Protein AF-A0A967YWY3-F1 (afdb_monomer_lite)

Secondary structure (DSSP, 8-state):
----TTTSEEEEEEE--SS-GGGTHHHHHHHHHHHHHHHHHHH---EEEETTTEEEETTEEEEEEEEEEEEETTEEEEEEEEEEE-SS--GGGS-SS-SS-B--HHHHHSSPPPTTT-

Sequence (118 aa):
WESPGDANLYASVLLRPAILPFDAPKLTFLSAVAVSRTIEKCTQTSAQVKWPNDVLVNGKKVAGLLNEMSSETEQVHYVVLGIGVNLNMREDQFPQELRYPATSLFLETGRPVSRLEF

Structure (mmCIF, N/CA/C/O backbone):
data_AF-A0A967YWY3-F1
#
_entry.id   AF-A0A967YWY3-F1
#
loop_
_atom_site.group_PDB
_atom_site.id
_atom_site.type_symbol
_atom_site.label_atom_id
_atom_site.label_alt_id
_atom_site.label_comp_id
_atom_site.label_asym_id
_atom_site.label_entity_id
_atom_site.label_seq_id
_atom_site.pdbx_PDB_ins_code
_atom_site.Cartn_x
_atom_site.Cartn_y
_atom_site.Cartn_z
_atom_site.occupancy
_atom_site.B_iso_or_equiv
_atom_site.auth_seq_id
_atom_site.auth_comp_id
_atom_site.auth_asym_id
_atom_site.auth_atom_id
_atom_site.pdbx_PDB_model_num
ATOM 1 N N . TRP A 1 1 ? 5.760 -9.813 7.027 1.00 78.88 1 TRP A N 1
ATOM 2 C CA . TRP A 1 1 ? 4.393 -9.357 6.722 1.00 78.88 1 TRP A CA 1
ATOM 3 C C . TRP A 1 1 ? 3.493 -10.532 7.029 1.00 78.88 1 TRP A C 1
ATOM 5 O O . TRP A 1 1 ? 3.697 -11.577 6.424 1.00 78.88 1 TRP A O 1
ATOM 15 N N . GLU A 1 2 ? 2.598 -10.405 8.006 1.00 84.88 2 GLU A N 1
ATOM 16 C CA . GLU A 1 2 ? 1.701 -11.503 8.386 1.00 84.88 2 GLU A CA 1
ATOM 17 C C . GLU A 1 2 ? 0.503 -11.578 7.444 1.00 84.88 2 GLU A C 1
ATOM 19 O O . GLU A 1 2 ? -0.073 -10.548 7.081 1.00 84.88 2 GLU A O 1
ATOM 24 N N . SER A 1 3 ? 0.153 -12.801 7.033 1.00 88.50 3 SER A N 1
ATOM 25 C CA . SER A 1 3 ? -0.870 -13.039 6.007 1.00 88.50 3 SER A CA 1
ATOM 26 C C . SER A 1 3 ? -1.990 -13.990 6.429 1.00 88.50 3 SER A C 1
ATOM 28 O O . SER A 1 3 ? -2.130 -15.055 5.825 1.00 88.50 3 SER A O 1
ATOM 30 N N . PRO A 1 4 ? -2.788 -13.655 7.463 1.00 89.19 4 PRO A N 1
ATOM 31 C CA . PRO A 1 4 ? -3.912 -14.494 7.862 1.00 89.19 4 PRO A CA 1
ATOM 32 C C . PRO A 1 4 ? -4.941 -14.632 6.733 1.00 89.19 4 PRO A C 1
ATOM 34 O O . PRO A 1 4 ? -5.247 -13.673 6.016 1.00 89.19 4 PRO A O 1
ATOM 37 N N . GLY A 1 5 ? -5.504 -15.836 6.610 1.00 87.88 5 GLY A N 1
ATOM 38 C CA . GLY A 1 5 ? -6.596 -16.115 5.682 1.00 87.88 5 GLY A CA 1
ATOM 39 C C . GLY A 1 5 ? -7.811 -15.225 5.952 1.00 87.88 5 GLY A C 1
ATOM 40 O O . GLY A 1 5 ? -8.114 -14.900 7.098 1.00 87.88 5 GLY A O 1
ATOM 41 N N . ASP A 1 6 ? -8.484 -14.812 4.878 1.00 86.38 6 ASP A N 1
ATOM 42 C CA . ASP A 1 6 ? -9.761 -14.080 4.878 1.00 86.38 6 ASP A CA 1
ATOM 43 C C . ASP A 1 6 ? -9.831 -12.718 5.584 1.00 86.38 6 ASP A C 1
ATOM 45 O O . ASP A 1 6 ? -10.883 -12.081 5.576 1.00 86.38 6 ASP A O 1
ATOM 49 N N . ALA A 1 7 ? -8.721 -12.206 6.114 1.00 92.19 7 ALA A N 1
ATOM 50 C CA . ALA A 1 7 ? -8.720 -10.931 6.824 1.00 92.19 7 ALA A CA 1
ATOM 51 C C . ALA A 1 7 ? -8.435 -9.727 5.916 1.00 92.19 7 ALA A C 1
ATOM 53 O O . ALA A 1 7 ? -9.022 -8.664 6.086 1.00 92.19 7 ALA A O 1
ATOM 54 N N . ASN A 1 8 ? -7.521 -9.866 4.962 1.00 96.19 8 ASN A N 1
ATOM 55 C CA . ASN A 1 8 ? -6.800 -8.734 4.379 1.00 96.19 8 ASN A CA 1
ATOM 56 C C . ASN A 1 8 ? -6.810 -8.772 2.845 1.00 96.19 8 ASN A C 1
ATOM 58 O O . ASN A 1 8 ? -7.232 -9.762 2.241 1.00 96.19 8 ASN A O 1
ATOM 62 N N . LEU A 1 9 ? -6.350 -7.687 2.217 1.00 96.25 9 LEU A N 1
ATOM 63 C CA . LEU A 1 9 ? -6.087 -7.648 0.780 1.00 96.25 9 LEU A CA 1
ATOM 64 C C . LEU A 1 9 ? -4.599 -7.874 0.527 1.00 96.25 9 LEU A C 1
ATOM 66 O O . LEU A 1 9 ? -3.758 -7.109 1.003 1.00 96.25 9 LEU A O 1
ATOM 70 N N . TYR A 1 10 ? -4.309 -8.886 -0.283 1.00 95.50 10 TYR A N 1
ATOM 71 C CA . TYR A 1 10 ? -2.986 -9.156 -0.826 1.00 95.50 10 TYR A CA 1
ATOM 72 C C . TYR A 1 10 ? -3.114 -9.224 -2.338 1.00 95.50 10 TYR A C 1
ATOM 74 O O . TYR A 1 10 ? -3.772 -10.117 -2.869 1.00 95.50 10 TYR A O 1
ATOM 82 N N . ALA A 1 11 ? -2.523 -8.256 -3.022 1.00 94.94 11 ALA A N 1
ATOM 83 C CA . ALA A 1 11 ? -2.590 -8.161 -4.467 1.00 94.94 11 ALA A CA 1
ATOM 84 C C . ALA A 1 11 ? -1.208 -7.870 -5.040 1.00 94.94 11 ALA A C 1
ATOM 86 O O . ALA A 1 11 ? -0.418 -7.131 -4.456 1.00 94.94 11 ALA A O 1
ATOM 87 N N . SER A 1 12 ? -0.943 -8.422 -6.217 1.00 96.75 12 SER A N 1
ATOM 88 C CA . SER A 1 12 ? 0.209 -8.057 -7.029 1.00 96.75 12 SER A CA 1
ATOM 89 C C . SER A 1 12 ? -0.288 -7.585 -8.385 1.00 96.75 12 SER A C 1
ATOM 91 O O . SER A 1 12 ? -1.077 -8.274 -9.030 1.00 96.75 12 SER A O 1
ATOM 93 N N . VAL A 1 13 ? 0.168 -6.414 -8.820 1.00 96.81 13 VAL A N 1
ATOM 94 C CA . VAL A 1 13 ? -0.186 -5.847 -10.125 1.00 96.81 13 VAL A CA 1
ATOM 95 C C . VAL A 1 13 ? 1.045 -5.868 -11.019 1.00 96.81 13 VAL A C 1
ATOM 97 O O . VAL A 1 13 ? 2.051 -5.230 -10.712 1.00 96.81 13 VAL A O 1
ATOM 100 N N . LEU A 1 14 ? 0.958 -6.604 -12.128 1.00 97.62 14 LEU A N 1
ATOM 101 C CA . LEU A 1 14 ? 1.989 -6.624 -13.161 1.00 97.62 14 LEU A CA 1
ATOM 102 C C . LEU A 1 14 ? 1.779 -5.452 -14.122 1.00 97.62 14 LEU A C 1
ATOM 104 O O . LEU A 1 14 ? 0.749 -5.355 -14.787 1.00 97.62 14 LEU A O 1
ATOM 108 N N . LEU A 1 15 ? 2.786 -4.594 -14.232 1.00 96.56 15 LEU A N 1
ATOM 109 C CA . LEU A 1 15 ? 2.820 -3.458 -15.141 1.00 96.56 15 LEU A CA 1
ATOM 110 C C . LEU A 1 15 ? 3.952 -3.625 -16.156 1.00 96.56 15 LEU A C 1
ATOM 112 O O . LEU A 1 15 ? 5.006 -4.179 -15.848 1.00 96.56 15 LEU A O 1
ATOM 116 N N . ARG A 1 16 ? 3.754 -3.089 -17.363 1.00 96.62 16 ARG A N 1
ATOM 117 C CA . ARG A 1 16 ? 4.782 -2.990 -18.416 1.00 96.62 16 ARG A CA 1
ATOM 118 C C . ARG A 1 16 ? 4.920 -1.538 -18.886 1.00 96.62 16 ARG A C 1
ATOM 120 O O . ARG A 1 16 ? 4.491 -1.210 -19.991 1.00 96.62 16 ARG A O 1
ATOM 127 N N . PRO A 1 17 ? 5.399 -0.636 -18.015 1.00 95.00 17 PRO A N 1
ATOM 128 C CA . PRO A 1 17 ? 5.444 0.785 -18.324 1.00 95.00 17 PRO A CA 1
ATOM 129 C C . PRO A 1 17 ? 6.561 1.098 -19.327 1.00 95.00 17 PRO A C 1
ATOM 131 O O . PRO A 1 17 ? 7.668 0.579 -19.216 1.00 95.00 17 PRO A O 1
ATOM 134 N N . ALA A 1 18 ? 6.294 2.006 -20.265 1.00 94.50 18 ALA A N 1
ATOM 135 C CA . ALA A 1 18 ? 7.303 2.560 -21.167 1.00 94.50 18 ALA A CA 1
ATOM 136 C C . ALA A 1 18 ? 8.065 3.713 -20.482 1.00 94.50 18 ALA A C 1
ATOM 138 O O . ALA A 1 18 ? 7.921 4.874 -20.855 1.00 94.50 18 ALA A O 1
ATOM 139 N N . ILE A 1 19 ? 8.814 3.389 -19.425 1.00 94.94 19 ILE A N 1
ATOM 140 C CA . ILE A 1 19 ? 9.633 4.330 -18.643 1.00 94.94 19 ILE A CA 1
ATOM 141 C C . ILE A 1 19 ? 11.065 3.809 -18.510 1.00 94.94 19 ILE A C 1
ATOM 143 O O . ILE A 1 19 ? 11.313 2.614 -18.679 1.00 94.94 19 ILE A O 1
ATOM 147 N N . LEU A 1 20 ? 11.997 4.696 -18.162 1.00 96.00 20 LEU A N 1
ATOM 148 C CA . LEU A 1 20 ? 13.367 4.302 -17.842 1.00 96.00 20 LEU A CA 1
ATOM 149 C C . LEU A 1 20 ? 13.433 3.629 -16.457 1.00 96.00 20 LEU A C 1
ATOM 151 O O . LEU A 1 20 ? 12.648 3.981 -15.571 1.00 96.00 20 LEU A O 1
ATOM 155 N N . PRO A 1 21 ? 14.398 2.723 -16.209 1.00 94.75 21 PRO A N 1
ATOM 156 C CA . PRO A 1 21 ? 14.546 2.063 -14.907 1.00 94.75 21 PRO A CA 1
ATOM 157 C C . PRO A 1 21 ? 14.680 3.037 -13.729 1.00 94.75 21 PRO A C 1
ATOM 159 O O . PRO A 1 21 ? 14.129 2.797 -12.657 1.00 94.75 21 PRO A O 1
ATOM 162 N N . PHE A 1 22 ? 15.346 4.178 -13.935 1.00 94.69 22 PHE A N 1
ATOM 163 C CA . PHE A 1 22 ? 15.491 5.223 -12.914 1.00 94.69 22 PHE A CA 1
ATOM 164 C C . PHE A 1 22 ? 14.152 5.867 -12.505 1.00 94.69 22 PHE A C 1
ATOM 166 O O . PHE A 1 22 ? 14.024 6.387 -11.397 1.00 94.69 22 PHE A O 1
ATOM 173 N N . ASP A 1 23 ? 13.130 5.802 -13.361 1.00 95.06 23 ASP A N 1
ATOM 174 C CA . ASP A 1 23 ? 11.791 6.312 -13.066 1.00 95.06 23 ASP A CA 1
ATOM 175 C C . ASP A 1 23 ? 10.905 5.292 -12.343 1.00 95.06 23 ASP A C 1
ATOM 177 O O . ASP A 1 23 ? 9.913 5.683 -11.726 1.00 95.06 23 ASP A O 1
ATOM 181 N N . ALA A 1 24 ? 11.244 4.000 -12.367 1.00 94.06 24 ALA A N 1
ATOM 182 C CA . ALA A 1 24 ? 10.430 2.947 -11.764 1.00 94.06 24 ALA A CA 1
ATOM 183 C C . ALA A 1 24 ? 10.131 3.144 -10.264 1.00 94.06 24 ALA A C 1
ATOM 185 O O . ALA A 1 24 ? 8.997 2.863 -9.862 1.00 94.06 24 ALA A O 1
ATOM 186 N N . PRO A 1 25 ? 11.037 3.697 -9.425 1.00 92.75 25 PRO A N 1
ATOM 187 C CA . PRO A 1 25 ? 10.717 4.022 -8.035 1.00 92.75 25 PRO A CA 1
ATOM 188 C C . PRO A 1 25 ? 9.520 4.970 -7.872 1.00 92.75 25 PRO A C 1
ATOM 190 O O . PRO A 1 25 ? 8.828 4.884 -6.859 1.00 92.75 25 PRO A O 1
ATOM 193 N N . LYS A 1 26 ? 9.208 5.823 -8.867 1.00 95.12 26 LYS A N 1
ATOM 194 C CA . LYS A 1 26 ? 8.021 6.705 -8.856 1.00 95.12 26 LYS A CA 1
ATOM 195 C C . LYS A 1 26 ? 6.720 5.913 -8.699 1.00 95.12 26 LYS A C 1
ATOM 197 O O . LYS A 1 26 ? 5.780 6.407 -8.078 1.00 95.12 26 LYS A O 1
ATOM 202 N N . LEU A 1 27 ? 6.675 4.676 -9.200 1.00 95.69 27 LEU A N 1
ATOM 203 C CA . LEU A 1 27 ? 5.513 3.796 -9.070 1.00 95.69 27 LEU A CA 1
ATOM 204 C C . LEU A 1 27 ? 5.240 3.409 -7.613 1.00 95.69 27 LEU A C 1
ATOM 206 O O . LEU A 1 27 ? 4.076 3.313 -7.234 1.00 95.69 27 LEU A O 1
ATOM 210 N N . THR A 1 28 ? 6.274 3.286 -6.772 1.00 94.50 28 THR A N 1
ATOM 211 C CA . THR A 1 28 ? 6.099 3.065 -5.328 1.00 94.50 28 THR A CA 1
ATOM 212 C C . THR A 1 28 ? 5.346 4.238 -4.703 1.00 94.50 28 THR A C 1
ATOM 214 O O . THR A 1 28 ? 4.334 4.035 -4.034 1.00 94.50 28 THR A O 1
ATOM 217 N N . PHE A 1 29 ? 5.765 5.474 -5.000 1.00 95.94 29 PHE A N 1
ATOM 218 C CA . PHE A 1 29 ? 5.107 6.673 -4.477 1.00 95.94 29 PHE A CA 1
ATOM 219 C C . PHE A 1 29 ? 3.655 6.783 -4.960 1.00 95.94 29 PHE A C 1
ATOM 221 O O . PHE A 1 29 ? 2.751 7.034 -4.163 1.00 95.94 29 PHE A O 1
ATOM 228 N N . LEU A 1 30 ? 3.422 6.545 -6.256 1.00 95.94 30 LEU A N 1
ATOM 229 C CA . LEU A 1 30 ? 2.081 6.547 -6.843 1.00 95.94 30 LEU A CA 1
ATOM 230 C C . LEU A 1 30 ? 1.179 5.498 -6.194 1.00 95.94 30 LEU A C 1
ATOM 232 O O . LEU A 1 30 ? 0.040 5.803 -5.848 1.00 95.94 30 LEU A O 1
ATOM 236 N N . SER A 1 31 ? 1.696 4.288 -5.987 1.00 96.38 31 SER A N 1
ATOM 237 C CA . SER A 1 31 ? 0.943 3.210 -5.354 1.00 96.38 31 SER A CA 1
ATOM 238 C C . SER A 1 31 ? 0.574 3.549 -3.905 1.00 96.38 31 SER A C 1
ATOM 240 O O . SER A 1 31 ? -0.569 3.332 -3.507 1.00 96.38 31 SER A O 1
ATOM 242 N N . ALA A 1 32 ? 1.476 4.177 -3.138 1.00 97.31 32 ALA A N 1
ATOM 243 C CA . ALA A 1 32 ? 1.203 4.548 -1.749 1.00 97.31 32 ALA A CA 1
ATOM 244 C C . ALA A 1 32 ? 0.108 5.622 -1.658 1.00 97.31 32 ALA A C 1
ATOM 246 O O . ALA A 1 32 ? -0.810 5.514 -0.843 1.00 97.31 32 ALA A O 1
ATOM 247 N N . VAL A 1 33 ? 0.147 6.617 -2.552 1.00 97.75 33 VAL A N 1
ATOM 248 C CA . VAL A 1 33 ? -0.912 7.633 -2.672 1.00 97.75 33 VAL A CA 1
ATOM 249 C C . VAL A 1 33 ? -2.237 7.007 -3.110 1.00 97.75 33 VAL A C 1
ATOM 251 O O . VAL A 1 33 ? -3.281 7.364 -2.565 1.00 97.75 33 VAL A O 1
ATOM 254 N N . ALA A 1 34 ? -2.214 6.077 -4.069 1.00 97.44 34 ALA A N 1
ATOM 255 C CA . ALA A 1 34 ? -3.415 5.390 -4.535 1.00 97.44 34 ALA A CA 1
ATOM 256 C C . ALA A 1 34 ? -4.090 4.612 -3.397 1.00 97.44 34 ALA A C 1
ATOM 258 O O . ALA A 1 34 ? -5.275 4.816 -3.152 1.00 97.44 34 ALA A O 1
ATOM 259 N N . VAL A 1 35 ? -3.330 3.812 -2.641 1.00 98.06 35 VAL A N 1
ATOM 260 C CA . VAL A 1 35 ? -3.853 3.061 -1.487 1.00 98.06 35 VAL A CA 1
ATOM 261 C C . VAL A 1 35 ? -4.381 3.996 -0.399 1.00 98.06 35 VAL A C 1
ATOM 263 O O . VAL A 1 35 ? -5.468 3.760 0.120 1.00 98.06 35 VAL A O 1
ATOM 266 N N . SER A 1 36 ? -3.667 5.084 -0.085 1.00 98.38 36 SER A N 1
ATOM 267 C CA . SER A 1 36 ? -4.131 6.087 0.886 1.00 98.38 36 SER A CA 1
ATOM 268 C C . SER A 1 36 ? -5.491 6.672 0.494 1.00 98.38 36 SER A C 1
ATOM 270 O O . SER A 1 36 ? -6.401 6.726 1.317 1.00 98.38 36 SER A O 1
ATOM 272 N N . ARG A 1 37 ? -5.664 7.043 -0.782 1.00 98.31 37 ARG A N 1
ATOM 273 C CA . ARG A 1 37 ? -6.937 7.566 -1.303 1.00 98.31 37 ARG A CA 1
ATOM 274 C C . ARG A 1 37 ? -8.045 6.516 -1.308 1.00 98.31 37 ARG A C 1
ATOM 276 O O . ARG A 1 37 ? -9.190 6.856 -1.023 1.00 98.31 37 ARG A O 1
ATOM 283 N N . THR A 1 38 ? -7.729 5.261 -1.632 1.00 97.94 38 THR A N 1
ATOM 284 C CA . THR A 1 38 ? -8.702 4.159 -1.571 1.00 97.94 38 THR A CA 1
ATOM 285 C C . THR A 1 38 ? -9.194 3.950 -0.144 1.00 97.94 38 THR A C 1
ATOM 287 O O . THR A 1 38 ? -10.400 3.871 0.067 1.00 97.94 38 THR A O 1
ATOM 290 N N . ILE A 1 39 ? -8.293 3.953 0.846 1.00 98.06 39 ILE A N 1
ATOM 291 C CA . ILE A 1 39 ? -8.668 3.863 2.263 1.00 98.06 39 ILE A CA 1
ATOM 292 C C . ILE A 1 39 ? -9.630 4.997 2.629 1.00 98.06 39 ILE A C 1
ATOM 294 O O . ILE A 1 39 ? -10.738 4.721 3.078 1.00 98.06 39 ILE A O 1
ATOM 298 N N . GLU A 1 40 ? -9.259 6.251 2.361 1.00 97.94 40 GLU A N 1
ATOM 299 C CA . GLU A 1 40 ? -10.106 7.412 2.670 1.00 97.94 40 GLU A CA 1
ATOM 300 C C . GLU A 1 40 ? -11.491 7.315 2.021 1.00 97.94 40 GLU A C 1
ATOM 302 O O . GLU A 1 40 ? -12.505 7.583 2.667 1.00 97.94 40 GLU A O 1
ATOM 307 N N . LYS A 1 41 ? -11.545 6.879 0.758 1.00 97.44 41 LYS A N 1
ATOM 308 C CA . LYS A 1 41 ? -12.793 6.725 0.007 1.00 97.44 41 LYS A CA 1
ATOM 309 C C . LYS A 1 41 ? -13.686 5.618 0.574 1.00 97.44 41 LYS A C 1
ATOM 311 O O . LYS A 1 41 ? -14.895 5.818 0.666 1.00 97.44 41 LYS A O 1
ATOM 316 N N . CYS A 1 42 ? -13.118 4.467 0.926 1.00 96.56 42 CYS A N 1
ATOM 317 C CA . CYS A 1 42 ? -13.885 3.296 1.351 1.00 96.56 42 CYS A CA 1
ATOM 318 C C . CYS A 1 42 ? -14.278 3.349 2.832 1.00 96.56 42 CYS A C 1
ATOM 320 O O . CYS A 1 42 ? -15.314 2.804 3.209 1.00 96.56 42 CYS A O 1
ATOM 322 N N . THR A 1 43 ? -13.481 4.000 3.684 1.00 95.81 43 THR A N 1
ATOM 323 C CA . THR A 1 43 ? -13.713 3.983 5.136 1.00 95.81 43 THR A CA 1
ATOM 324 C C . THR A 1 43 ? -14.125 5.319 5.731 1.00 95.81 43 THR A C 1
ATOM 326 O O . THR A 1 43 ? -14.662 5.317 6.840 1.00 95.81 43 THR A O 1
ATOM 329 N N . GLN A 1 44 ? -13.929 6.428 5.007 1.00 95.31 44 GLN A N 1
ATOM 330 C CA . GLN A 1 44 ? -14.054 7.801 5.518 1.00 95.31 44 GLN A CA 1
ATOM 331 C C . GLN A 1 44 ? -13.068 8.114 6.658 1.00 95.31 44 GLN A C 1
ATOM 333 O O . GLN A 1 44 ? -13.303 9.005 7.472 1.00 95.31 44 GLN A O 1
ATOM 338 N N . THR A 1 45 ? -11.952 7.385 6.725 1.00 95.31 45 THR A N 1
ATOM 339 C CA . THR A 1 45 ? -10.879 7.600 7.703 1.00 95.31 45 THR A CA 1
ATOM 340 C C . THR A 1 45 ? -9.674 8.233 7.026 1.00 95.31 45 THR A C 1
ATOM 342 O O . THR A 1 45 ? -9.254 7.754 5.978 1.00 95.31 45 THR A O 1
ATOM 345 N N . SER A 1 46 ? -9.086 9.268 7.634 1.00 97.31 46 SER A N 1
ATOM 346 C CA . SER A 1 46 ? -7.873 9.901 7.102 1.00 97.31 46 SER A CA 1
ATOM 347 C C . SER A 1 46 ? -6.695 8.926 7.113 1.00 97.31 46 SER A C 1
ATOM 349 O O . SER A 1 46 ? -6.377 8.331 8.149 1.00 97.31 46 SER A O 1
ATOM 351 N N . ALA A 1 47 ? -6.039 8.794 5.962 1.00 98.06 47 ALA A N 1
ATOM 352 C CA . ALA A 1 47 ? -4.862 7.960 5.788 1.00 98.06 47 ALA A CA 1
ATOM 353 C C . ALA A 1 47 ? -3.660 8.829 5.406 1.00 98.06 47 ALA A C 1
ATOM 355 O O . ALA A 1 47 ? -3.773 9.791 4.651 1.00 98.06 47 ALA A O 1
ATOM 356 N N . GLN A 1 48 ? -2.491 8.497 5.943 1.00 97.88 48 GLN A N 1
ATOM 357 C CA . GLN A 1 48 ? -1.257 9.242 5.711 1.00 97.88 48 GLN A CA 1
ATOM 358 C C . GLN A 1 48 ? -0.204 8.333 5.101 1.00 97.88 48 GLN A C 1
ATOM 360 O O . GLN A 1 48 ? 0.043 7.231 5.591 1.00 97.88 48 GLN A O 1
ATOM 365 N N . VAL A 1 49 ? 0.471 8.813 4.060 1.00 97.94 49 VAL A N 1
ATOM 366 C CA . VAL A 1 49 ? 1.593 8.086 3.472 1.00 97.94 49 VAL A CA 1
ATOM 367 C C . VAL A 1 49 ? 2.842 8.313 4.320 1.00 97.94 49 VAL A C 1
ATOM 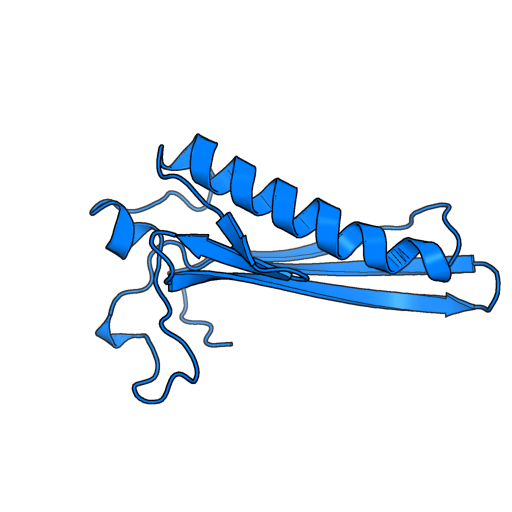369 O O . VAL A 1 49 ? 3.353 9.429 4.417 1.00 97.94 49 VAL A O 1
ATOM 372 N N . LYS A 1 50 ? 3.366 7.235 4.906 1.00 96.50 50 LYS A N 1
ATOM 373 C CA . LYS A 1 50 ? 4.713 7.193 5.470 1.00 96.50 50 LYS A CA 1
ATOM 374 C C . LYS A 1 50 ? 5.666 6.761 4.364 1.00 96.50 50 LYS A C 1
ATOM 376 O O . LYS A 1 50 ? 5.762 5.585 4.014 1.00 96.50 50 LYS A O 1
ATOM 381 N N . TRP A 1 51 ? 6.369 7.738 3.807 1.00 95.94 51 TRP A N 1
ATOM 382 C CA . TRP A 1 51 ? 7.285 7.495 2.703 1.00 95.94 51 TRP A CA 1
ATOM 383 C C . TRP A 1 51 ? 8.394 6.489 3.056 1.00 95.94 51 TRP A C 1
ATOM 385 O O . TRP A 1 51 ? 8.878 6.482 4.191 1.00 95.94 51 TRP A O 1
ATOM 395 N N . PRO A 1 52 ? 8.834 5.682 2.073 1.00 94.44 52 PRO A N 1
ATOM 396 C CA . PRO A 1 52 ? 8.394 5.704 0.672 1.00 94.44 52 PRO A CA 1
ATOM 397 C C . PRO A 1 52 ? 7.178 4.815 0.359 1.00 94.44 52 PRO A C 1
ATOM 399 O O . PRO A 1 52 ? 6.629 4.935 -0.732 1.00 94.44 52 PRO A O 1
ATOM 402 N N . ASN A 1 53 ? 6.776 3.911 1.255 1.00 96.38 53 ASN A N 1
ATOM 403 C CA . ASN A 1 53 ? 5.992 2.739 0.854 1.00 96.38 53 ASN A CA 1
ATOM 404 C C . ASN A 1 53 ? 4.985 2.215 1.889 1.00 96.38 53 ASN A C 1
ATOM 406 O O . ASN A 1 53 ? 4.426 1.139 1.688 1.00 96.38 53 ASN A O 1
ATOM 410 N N . ASP A 1 54 ? 4.739 2.944 2.974 1.00 97.06 54 ASP A N 1
ATOM 411 C CA . ASP A 1 54 ? 3.775 2.546 3.996 1.00 97.06 54 ASP A CA 1
ATOM 412 C C . ASP A 1 54 ? 2.603 3.529 4.050 1.00 97.06 54 ASP A C 1
ATOM 414 O O . ASP A 1 54 ? 2.766 4.731 3.836 1.00 97.06 54 ASP A O 1
ATOM 418 N N . VAL A 1 55 ? 1.415 3.027 4.386 1.00 98.19 55 VAL A N 1
ATOM 419 C CA . VAL A 1 55 ? 0.249 3.869 4.692 1.00 98.19 55 VAL A CA 1
ATOM 420 C C . VAL A 1 55 ? -0.143 3.658 6.143 1.00 98.19 55 VAL A C 1
ATOM 422 O O . VAL A 1 55 ? -0.196 2.524 6.633 1.00 98.19 55 VAL A O 1
ATOM 425 N N . LEU A 1 56 ? -0.394 4.766 6.832 1.00 98.06 56 LEU A N 1
ATOM 426 C CA . LEU A 1 56 ? -0.768 4.812 8.234 1.00 98.06 56 LEU A CA 1
ATOM 427 C C . LEU A 1 56 ? -2.191 5.341 8.399 1.00 98.06 56 LEU A C 1
ATOM 429 O O . LEU A 1 56 ? -2.610 6.249 7.684 1.00 98.06 56 LEU A O 1
ATOM 433 N N . VAL A 1 57 ? -2.881 4.844 9.416 1.00 97.88 57 VAL A N 1
ATOM 434 C CA . VAL A 1 57 ? -4.102 5.438 9.968 1.00 97.88 57 VAL A CA 1
ATOM 435 C C . VAL A 1 57 ? -3.851 5.671 11.451 1.00 97.88 57 VAL A C 1
ATOM 437 O O . VAL A 1 57 ? -3.323 4.792 12.132 1.00 97.88 57 VAL A O 1
ATOM 440 N N . ASN A 1 58 ? -4.147 6.876 11.946 1.00 95.81 58 ASN A N 1
ATOM 441 C CA . ASN A 1 58 ? -3.885 7.265 13.340 1.00 95.81 58 ASN A CA 1
ATOM 442 C C . ASN A 1 58 ? -2.441 6.962 13.803 1.00 95.81 58 ASN A C 1
ATOM 444 O O . ASN A 1 58 ? -2.204 6.524 14.927 1.00 95.81 58 ASN A O 1
ATOM 448 N N . GLY A 1 59 ? -1.462 7.145 12.907 1.00 95.44 59 GLY A N 1
ATOM 449 C CA . GLY A 1 59 ? -0.041 6.880 13.169 1.00 95.44 59 GLY A CA 1
ATOM 450 C C . GLY A 1 59 ? 0.365 5.398 13.193 1.00 95.44 59 GLY A C 1
ATOM 451 O O . GLY A 1 59 ? 1.547 5.105 13.366 1.00 95.44 59 GLY A O 1
ATOM 452 N N . LYS A 1 60 ? -0.572 4.464 12.984 1.00 96.50 60 LYS A N 1
ATOM 453 C CA . LYS A 1 60 ? -0.341 3.012 12.970 1.00 96.50 60 LYS A CA 1
ATOM 454 C C . LYS A 1 60 ? -0.360 2.477 11.541 1.00 96.50 60 LYS A C 1
ATOM 456 O O . LYS A 1 60 ? -1.165 2.910 10.722 1.00 96.50 60 LYS A O 1
ATOM 461 N N . LYS A 1 61 ? 0.525 1.533 11.221 1.00 96.88 61 LYS A N 1
ATOM 462 C CA . LYS A 1 61 ? 0.665 0.988 9.865 1.00 96.88 61 LYS A CA 1
ATOM 463 C C . LYS A 1 61 ? -0.526 0.113 9.487 1.00 96.88 61 LYS A C 1
ATOM 465 O O . LYS A 1 61 ? -0.780 -0.884 10.155 1.00 96.88 61 LYS A O 1
ATOM 470 N N . VAL A 1 62 ? -1.194 0.451 8.386 1.00 97.69 62 VAL A N 1
ATOM 471 C CA . VAL A 1 62 ? -2.336 -0.306 7.849 1.00 97.69 62 VAL A CA 1
ATOM 472 C C . VAL A 1 62 ? -2.045 -0.942 6.491 1.00 97.69 62 VAL A C 1
ATOM 474 O O . VAL A 1 62 ? -2.611 -1.981 6.169 1.00 97.69 62 VAL A O 1
ATOM 477 N N . ALA A 1 63 ? -1.136 -0.364 5.704 1.00 97.69 63 ALA A N 1
ATOM 478 C CA . ALA A 1 63 ? -0.735 -0.931 4.422 1.00 97.69 63 ALA A CA 1
ATOM 479 C C . ALA A 1 63 ? 0.775 -0.851 4.209 1.00 97.69 63 ALA A C 1
ATOM 481 O O . ALA A 1 63 ? 1.454 0.029 4.748 1.00 97.69 63 ALA A O 1
ATOM 482 N N . GLY A 1 64 ? 1.283 -1.779 3.406 1.00 96.81 64 GLY A N 1
ATOM 483 C CA . GLY A 1 64 ? 2.657 -1.807 2.928 1.00 96.81 64 GLY A CA 1
ATOM 484 C C . GLY A 1 64 ? 2.683 -2.086 1.433 1.00 96.81 64 GLY A C 1
ATOM 485 O O . GLY A 1 64 ? 1.907 -2.900 0.927 1.00 96.81 64 GLY A O 1
ATOM 486 N N . LEU A 1 65 ? 3.574 -1.390 0.738 1.00 96.88 65 LEU A N 1
ATOM 487 C CA . LEU A 1 65 ? 3.730 -1.485 -0.700 1.00 96.88 65 LEU A CA 1
ATOM 488 C C . LEU A 1 65 ? 5.154 -1.901 -1.052 1.00 96.88 65 LEU A C 1
ATOM 490 O O .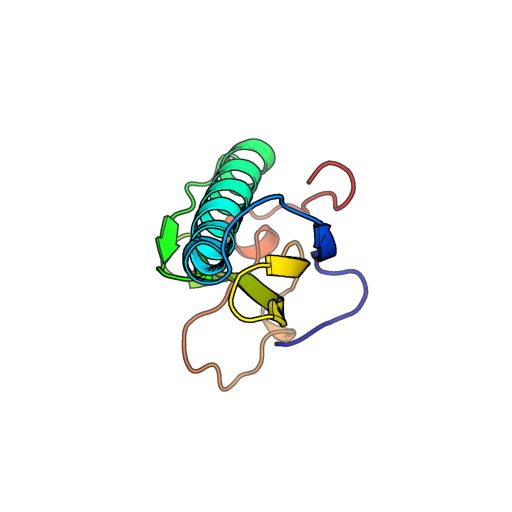 LEU A 1 65 ? 6.130 -1.506 -0.405 1.00 96.88 65 LEU A O 1
ATOM 494 N N . LEU A 1 66 ? 5.258 -2.720 -2.088 1.00 95.44 66 LEU A N 1
ATOM 495 C CA . LEU A 1 66 ? 6.513 -3.227 -2.609 1.00 95.44 66 LEU A CA 1
ATOM 496 C C . LEU A 1 66 ? 6.527 -3.060 -4.123 1.00 95.44 66 LEU A C 1
ATOM 498 O O . LEU A 1 66 ? 5.522 -3.272 -4.792 1.00 95.44 66 LEU A O 1
ATOM 502 N N . ASN A 1 67 ? 7.677 -2.675 -4.650 1.00 94.00 67 ASN A N 1
ATOM 503 C CA . ASN A 1 67 ? 7.899 -2.499 -6.071 1.00 94.00 67 ASN A CA 1
ATOM 504 C C . ASN A 1 67 ? 9.119 -3.331 -6.453 1.00 94.00 67 ASN A C 1
ATOM 506 O O . ASN A 1 67 ? 10.229 -3.032 -6.012 1.00 94.00 67 ASN A O 1
ATOM 510 N N . GLU A 1 68 ? 8.892 -4.381 -7.233 1.00 95.50 68 GLU A N 1
ATOM 511 C CA . GLU A 1 68 ? 9.938 -5.241 -7.779 1.00 95.50 68 GLU A CA 1
ATOM 512 C C . GLU A 1 68 ? 9.984 -5.066 -9.293 1.00 95.50 68 GLU A C 1
ATOM 514 O O . GLU A 1 68 ? 8.952 -5.026 -9.959 1.00 95.50 68 GLU A O 1
ATOM 519 N N . MET A 1 69 ? 11.181 -4.953 -9.856 1.00 95.69 69 MET A N 1
ATOM 520 C CA . MET A 1 69 ? 11.371 -4.626 -11.265 1.00 95.69 69 MET A CA 1
ATOM 521 C C . MET A 1 69 ? 12.320 -5.615 -11.929 1.00 95.69 69 MET A C 1
ATOM 523 O O . MET A 1 69 ? 13.327 -6.012 -11.348 1.00 95.69 69 MET A O 1
ATOM 527 N N . SER A 1 70 ? 12.019 -5.943 -13.184 1.00 96.50 70 SER A N 1
ATOM 528 C CA . SER A 1 70 ? 12.964 -6.548 -14.119 1.00 96.50 70 SER A CA 1
ATOM 529 C C . SER A 1 70 ? 13.276 -5.545 -15.226 1.00 96.50 70 SER A C 1
ATOM 531 O O . SER A 1 70 ? 12.358 -5.007 -15.855 1.00 96.50 70 SER A O 1
ATOM 533 N N . SER A 1 71 ? 14.559 -5.264 -15.444 1.00 94.38 71 SER A N 1
ATOM 534 C CA . SER A 1 71 ? 15.011 -4.230 -16.375 1.00 94.38 71 SER A CA 1
ATOM 535 C C . SER A 1 71 ? 16.417 -4.483 -16.913 1.00 94.38 71 SER A C 1
ATOM 537 O O . SER A 1 71 ? 17.257 -5.058 -16.223 1.00 94.38 71 SER A O 1
ATOM 539 N N . GLU A 1 72 ? 16.681 -3.923 -18.087 1.00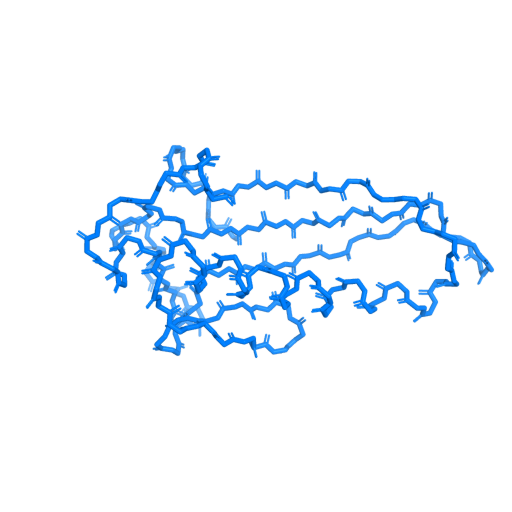 92.12 72 GLU A N 1
ATOM 540 C CA . GLU A 1 72 ? 18.013 -3.636 -18.624 1.00 92.12 72 GLU A CA 1
ATOM 541 C C . GLU A 1 72 ? 18.360 -2.152 -18.405 1.00 92.12 72 GLU A C 1
ATOM 543 O O . GLU A 1 72 ? 17.545 -1.393 -17.884 1.00 92.12 72 GLU A O 1
ATOM 548 N N . THR A 1 73 ? 19.557 -1.712 -18.808 1.00 88.06 73 THR A N 1
ATOM 549 C CA . THR A 1 73 ? 20.057 -0.340 -18.582 1.00 88.06 73 THR A CA 1
ATOM 550 C C . THR A 1 73 ? 19.095 0.752 -19.061 1.00 88.06 73 THR A C 1
ATOM 552 O O . THR A 1 73 ? 18.937 1.766 -18.385 1.00 88.06 73 THR A O 1
ATOM 555 N N . GLU A 1 74 ? 18.428 0.544 -20.199 1.00 90.88 74 GLU A N 1
ATOM 556 C CA . GLU A 1 74 ? 17.571 1.558 -20.834 1.00 90.88 74 GLU A CA 1
ATOM 557 C C . GLU A 1 74 ? 16.092 1.162 -20.909 1.00 90.88 74 GLU A C 1
ATOM 559 O O . GLU A 1 74 ? 15.277 1.911 -21.447 1.00 90.88 74 GLU A O 1
ATOM 564 N N . GLN A 1 75 ? 15.709 0.004 -20.363 1.00 92.69 75 GLN A N 1
ATOM 565 C CA . GLN A 1 75 ? 14.348 -0.499 -20.514 1.00 92.69 75 GLN A CA 1
ATOM 566 C C . GLN A 1 75 ? 13.865 -1.278 -19.296 1.00 92.69 75 GLN A C 1
ATOM 568 O O . GLN A 1 75 ? 14.523 -2.190 -18.806 1.00 92.69 75 GLN A O 1
ATOM 573 N N . VAL A 1 76 ? 12.642 -0.976 -18.866 1.00 96.12 76 VAL A N 1
ATOM 574 C CA . VAL A 1 76 ? 11.887 -1.806 -17.926 1.00 96.12 76 VAL A CA 1
ATOM 575 C C . VAL A 1 76 ? 11.136 -2.897 -18.692 1.00 96.12 76 VAL A C 1
ATOM 577 O O . VAL A 1 76 ? 10.299 -2.594 -19.541 1.00 96.12 76 VAL A O 1
ATOM 580 N N . HIS A 1 77 ? 11.390 -4.173 -18.388 1.00 96.50 77 HIS A N 1
ATOM 581 C CA . HIS A 1 77 ? 10.606 -5.281 -18.948 1.00 96.50 77 HIS A CA 1
ATOM 582 C C . HIS A 1 77 ? 9.238 -5.382 -18.274 1.00 96.50 77 HIS A C 1
ATOM 584 O O . HIS A 1 77 ? 8.210 -5.571 -18.938 1.00 96.50 77 HIS A O 1
ATOM 590 N N . TYR A 1 78 ? 9.233 -5.295 -16.943 1.00 97.19 78 TYR A N 1
ATOM 591 C CA . TYR A 1 78 ? 8.029 -5.247 -16.129 1.00 97.19 78 TYR A CA 1
ATOM 592 C C . TYR A 1 78 ? 8.317 -4.746 -14.712 1.00 97.19 78 TYR A C 1
ATOM 594 O O . TYR A 1 78 ? 9.446 -4.793 -14.221 1.00 97.19 78 TYR A O 1
ATOM 602 N N . VAL A 1 79 ? 7.242 -4.328 -14.051 1.00 97.44 79 VAL A N 1
ATOM 603 C CA . VAL A 1 79 ? 7.189 -4.003 -12.628 1.00 97.44 79 VAL A CA 1
ATOM 604 C C . VAL A 1 79 ? 6.081 -4.819 -11.975 1.00 97.44 79 VAL A C 1
ATOM 606 O O . VAL A 1 79 ? 4.9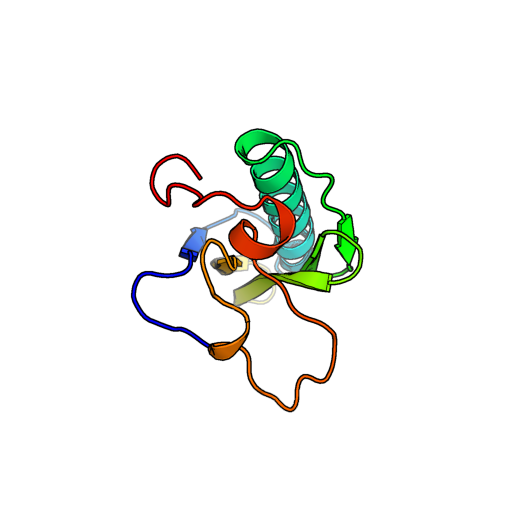72 -4.883 -12.501 1.00 97.44 79 VAL A O 1
ATOM 609 N N . VAL A 1 80 ? 6.369 -5.423 -10.829 1.00 97.88 80 VAL A N 1
ATOM 610 C CA . VAL A 1 80 ? 5.393 -6.058 -9.947 1.00 97.88 80 VAL A CA 1
ATOM 611 C C . VAL A 1 80 ? 5.180 -5.146 -8.745 1.00 97.88 80 VAL A C 1
ATOM 613 O O . VAL A 1 80 ? 6.079 -4.950 -7.929 1.00 97.88 80 VAL A O 1
ATOM 616 N N . LEU A 1 81 ? 3.977 -4.582 -8.639 1.00 97.19 81 LEU A N 1
ATOM 617 C CA . LEU A 1 81 ? 3.557 -3.823 -7.465 1.00 97.19 81 LEU A CA 1
ATOM 618 C C . LEU A 1 81 ? 2.852 -4.757 -6.486 1.00 97.19 81 LEU A C 1
ATOM 620 O O . LEU A 1 81 ? 1.714 -5.155 -6.726 1.00 97.19 81 LEU A O 1
ATOM 624 N N . GLY A 1 82 ? 3.526 -5.107 -5.396 1.00 97.44 82 GLY A N 1
ATOM 625 C CA . GLY A 1 82 ? 2.935 -5.794 -4.254 1.00 97.44 82 GLY A CA 1
ATOM 626 C C . GLY A 1 82 ? 2.178 -4.810 -3.366 1.00 97.44 82 GLY A C 1
ATOM 627 O O . GLY A 1 82 ? 2.739 -3.814 -2.913 1.00 97.44 82 GLY A O 1
ATOM 628 N N . ILE A 1 83 ? 0.907 -5.094 -3.108 1.00 97.25 83 ILE A N 1
ATOM 629 C CA . ILE A 1 83 ? 0.006 -4.286 -2.290 1.00 97.25 83 ILE A CA 1
ATOM 630 C C . ILE A 1 83 ? -0.538 -5.178 -1.178 1.00 97.25 83 ILE A C 1
ATOM 632 O O . ILE A 1 83 ? -1.268 -6.137 -1.432 1.00 97.25 83 ILE A O 1
ATOM 636 N N . GLY A 1 84 ? -0.182 -4.847 0.060 1.00 97.38 84 GLY A N 1
ATOM 637 C CA . GLY A 1 84 ? -0.744 -5.462 1.254 1.00 97.38 84 GLY A CA 1
ATOM 638 C C . GLY A 1 84 ? -1.528 -4.435 2.057 1.00 97.38 84 GLY A C 1
ATOM 639 O O . GLY A 1 84 ? -0.962 -3.418 2.458 1.00 97.38 84 GLY A O 1
ATOM 640 N N . VAL A 1 85 ? -2.808 -4.701 2.320 1.00 98.00 85 VAL A N 1
ATOM 641 C CA . VAL A 1 85 ? -3.661 -3.846 3.160 1.00 98.00 85 VAL A CA 1
ATOM 642 C C . VAL A 1 85 ? -4.331 -4.681 4.241 1.00 98.00 85 VAL A C 1
ATOM 644 O O . VAL A 1 85 ? -5.028 -5.657 3.952 1.00 98.00 85 VAL A O 1
ATOM 647 N N . ASN A 1 86 ? -4.154 -4.267 5.493 1.00 97.75 86 ASN A N 1
ATOM 648 C CA . ASN A 1 86 ? -4.820 -4.869 6.635 1.00 97.75 86 ASN A CA 1
ATOM 649 C C . ASN A 1 86 ? -6.273 -4.382 6.689 1.00 97.75 86 ASN A C 1
ATOM 651 O O . ASN A 1 86 ? -6.545 -3.277 7.160 1.00 97.75 86 ASN A O 1
ATOM 655 N N . LEU A 1 87 ? -7.212 -5.187 6.195 1.00 97.75 87 LEU A N 1
ATOM 656 C CA . LEU A 1 87 ? -8.625 -4.810 6.138 1.00 97.75 87 LEU A CA 1
ATOM 657 C C . LEU A 1 87 ? -9.338 -5.184 7.439 1.00 97.75 87 LEU A C 1
ATOM 659 O O . LEU A 1 87 ? -9.785 -4.299 8.157 1.00 97.75 87 LEU A O 1
ATOM 663 N N . ASN A 1 88 ? -9.392 -6.475 7.769 1.00 97.38 88 ASN A N 1
ATOM 664 C CA . ASN A 1 88 ? -10.227 -7.022 8.846 1.00 97.38 88 ASN A CA 1
ATOM 665 C C . ASN A 1 88 ? -9.448 -7.799 9.915 1.00 97.38 88 ASN A C 1
ATOM 667 O O . ASN A 1 88 ? -10.042 -8.519 10.716 1.00 97.38 88 ASN A O 1
ATOM 671 N N . MET A 1 89 ? -8.122 -7.670 9.928 1.00 95.44 89 MET A N 1
ATOM 672 C CA . MET A 1 89 ? -7.262 -8.315 10.919 1.00 95.44 89 MET A CA 1
ATOM 673 C C . MET A 1 89 ? -7.563 -7.804 12.337 1.00 95.44 89 MET A C 1
ATOM 675 O O . MET A 1 89 ? -7.678 -6.596 12.555 1.00 95.44 89 MET A O 1
ATOM 679 N N . ARG A 1 90 ? -7.704 -8.721 13.293 1.00 93.81 90 ARG A N 1
ATOM 680 C C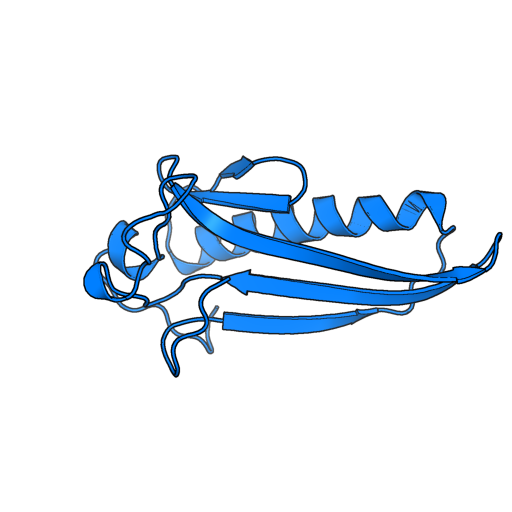A . ARG A 1 90 ? -7.958 -8.441 14.713 1.00 93.81 90 ARG A CA 1
ATOM 681 C C . ARG A 1 90 ? -6.654 -8.272 15.490 1.00 93.81 90 ARG A C 1
ATOM 683 O O . ARG A 1 90 ? -5.589 -8.658 15.020 1.00 93.81 90 ARG A O 1
ATOM 690 N N . GLU A 1 91 ? -6.752 -7.682 16.679 1.00 91.44 91 GLU A N 1
ATOM 691 C CA . GLU A 1 91 ? -5.602 -7.363 17.538 1.00 91.44 91 GLU A CA 1
ATOM 692 C C . GLU A 1 91 ? -4.764 -8.602 17.898 1.00 91.44 91 GLU A C 1
ATOM 694 O O . GLU A 1 91 ? -3.542 -8.561 17.812 1.00 91.44 91 GLU A O 1
ATOM 699 N N . ASP A 1 92 ? -5.417 -9.729 18.189 1.00 91.12 92 ASP A N 1
ATOM 700 C CA . ASP A 1 92 ? -4.797 -11.019 18.521 1.00 91.12 92 ASP A CA 1
ATOM 701 C C . ASP A 1 92 ? -4.086 -11.699 17.341 1.00 91.12 92 ASP A C 1
ATOM 703 O O . ASP A 1 92 ? -3.308 -12.631 17.537 1.00 91.12 92 ASP A O 1
ATOM 707 N N . GLN A 1 93 ? -4.333 -11.236 16.114 1.00 91.19 93 GLN A N 1
ATOM 708 C CA . GLN A 1 93 ? -3.681 -11.752 14.912 1.00 91.19 93 GLN A CA 1
ATOM 709 C C . GLN A 1 93 ? -2.369 -11.021 14.609 1.00 91.19 93 GLN A C 1
ATOM 711 O O . GLN A 1 93 ? -1.574 -11.509 13.803 1.00 91.19 93 GLN A O 1
ATOM 716 N N . PHE A 1 94 ? -2.131 -9.849 15.207 1.00 91.25 94 PHE A N 1
ATOM 717 C CA . PHE A 1 94 ? -0.870 -9.137 15.037 1.00 91.25 94 PHE A CA 1
ATOM 718 C C . PHE A 1 94 ? 0.237 -9.787 15.882 1.00 91.25 94 PHE A C 1
ATOM 720 O O . PHE A 1 94 ? -0.010 -10.180 17.023 1.00 91.25 94 PHE A O 1
ATOM 727 N N . PRO A 1 95 ? 1.479 -9.879 15.367 1.00 88.19 95 PRO A N 1
ATOM 728 C CA . PRO A 1 95 ? 2.616 -10.312 16.170 1.00 88.19 95 PRO A CA 1
ATOM 729 C C . PRO A 1 95 ? 2.773 -9.439 17.417 1.00 88.19 95 PRO A C 1
ATOM 731 O O . PRO A 1 95 ? 2.655 -8.218 17.334 1.00 88.19 95 PRO A O 1
ATOM 734 N N . GLN A 1 96 ? 3.107 -10.049 18.556 1.00 82.62 96 GLN A N 1
ATOM 735 C CA . GLN A 1 96 ? 3.365 -9.295 19.790 1.00 82.62 96 GLN A CA 1
ATOM 736 C C . GLN A 1 96 ? 4.596 -8.383 19.659 1.00 82.62 96 GLN A C 1
ATOM 738 O O . GLN A 1 96 ? 4.628 -7.287 20.213 1.00 82.62 96 GLN A O 1
ATOM 743 N N . GLU A 1 97 ? 5.593 -8.803 18.878 1.00 83.06 97 GLU A N 1
ATOM 744 C CA . GLU A 1 97 ? 6.844 -8.072 18.673 1.00 83.06 97 GLU A CA 1
ATOM 745 C C . GLU A 1 97 ? 6.856 -7.345 17.324 1.00 83.06 97 GLU A C 1
ATOM 747 O O . GLU A 1 97 ? 7.550 -7.717 16.375 1.00 83.06 97 GLU A O 1
ATOM 752 N N . LEU A 1 98 ? 6.072 -6.274 17.220 1.00 83.25 98 LEU A N 1
ATOM 753 C CA . LEU A 1 98 ? 6.125 -5.394 16.058 1.00 83.25 98 LEU A CA 1
ATOM 754 C C . LEU A 1 98 ? 7.119 -4.253 16.276 1.00 83.25 98 LEU A C 1
ATOM 756 O O . LEU A 1 98 ? 7.045 -3.512 17.251 1.00 83.25 98 LEU A O 1
ATOM 760 N N . ARG A 1 99 ? 8.010 -4.042 15.297 1.00 76.75 99 ARG A N 1
ATOM 761 C CA . ARG A 1 99 ? 8.952 -2.905 15.295 1.00 76.75 99 ARG A CA 1
ATOM 762 C C . ARG A 1 99 ? 8.234 -1.547 15.336 1.00 76.75 99 ARG A C 1
ATOM 764 O O . ARG A 1 99 ? 8.795 -0.575 15.830 1.00 76.75 99 ARG A O 1
ATOM 771 N N . TYR A 1 100 ? 7.019 -1.477 14.794 1.00 81.19 100 TYR A N 1
ATOM 772 C CA . TYR A 1 100 ? 6.175 -0.284 14.792 1.00 81.19 100 TYR A CA 1
ATOM 773 C C . TYR A 1 100 ? 4.710 -0.677 14.994 1.00 81.19 100 TYR A C 1
ATOM 775 O O . TYR A 1 100 ? 4.325 -1.751 14.529 1.00 81.19 100 TYR A O 1
ATOM 783 N N . PRO A 1 101 ? 3.879 0.194 15.593 1.00 90.88 101 PRO A N 1
ATOM 784 C CA . PRO A 1 101 ? 2.452 -0.069 15.745 1.00 90.88 101 PRO A CA 1
ATOM 785 C C . PRO A 1 101 ? 1.793 -0.381 14.395 1.00 90.88 101 PRO A C 1
ATOM 787 O O . PRO A 1 101 ? 1.907 0.407 13.449 1.00 90.88 101 PRO A O 1
ATOM 790 N N . ALA A 1 102 ? 1.100 -1.515 14.305 1.00 94.75 102 ALA A N 1
ATOM 791 C CA . ALA A 1 102 ? 0.278 -1.890 13.158 1.00 94.75 102 ALA A CA 1
ATOM 792 C C . ALA A 1 102 ? -1.205 -1.847 13.535 1.00 94.75 102 ALA A C 1
ATOM 794 O O . ALA A 1 102 ? -1.562 -1.882 14.710 1.00 94.75 102 ALA A O 1
ATOM 795 N N . THR A 1 103 ? -2.062 -1.730 12.530 1.00 96.69 103 THR A N 1
ATOM 796 C CA . THR A 1 103 ? -3.515 -1.743 12.686 1.00 96.69 103 THR A CA 1
ATOM 797 C C . THR A 1 103 ? -4.186 -2.330 11.447 1.00 96.69 103 THR A C 1
ATOM 799 O O . THR A 1 103 ? -3.518 -2.673 10.465 1.00 96.69 103 THR A O 1
ATOM 802 N N . SER A 1 104 ? -5.509 -2.445 11.494 1.00 97.56 104 SER A N 1
ATOM 803 C CA . SER A 1 104 ? -6.375 -2.777 10.366 1.00 97.56 104 SER A CA 1
ATOM 804 C C . SER A 1 104 ? -7.490 -1.745 10.228 1.00 97.56 104 SER A C 1
ATOM 806 O O . SER A 1 104 ? -7.827 -1.046 11.183 1.00 97.56 104 SER A O 1
ATOM 808 N N . LEU A 1 105 ? -8.108 -1.664 9.052 1.00 98.12 105 LEU A N 1
ATOM 809 C CA . LEU A 1 105 ? -9.255 -0.777 8.857 1.00 98.12 105 LEU A CA 1
ATOM 810 C C . LEU A 1 105 ? -10.434 -1.149 9.766 1.00 98.12 105 LEU A C 1
ATOM 812 O O . LEU A 1 105 ? -11.134 -0.257 10.236 1.00 98.12 105 LEU A O 1
ATOM 816 N N . PHE A 1 106 ? -10.627 -2.430 10.079 1.00 97.56 106 PHE A N 1
ATOM 817 C CA . PHE A 1 106 ? -11.613 -2.880 11.059 1.00 97.56 106 PHE A CA 1
ATOM 818 C C . PHE A 1 106 ? -11.341 -2.303 12.451 1.00 97.56 106 PHE A C 1
ATOM 820 O O . PHE A 1 106 ? -12.261 -1.775 13.071 1.00 97.56 106 PHE A O 1
ATOM 827 N N . LEU A 1 107 ? -10.094 -2.350 12.931 1.00 97.25 107 LEU A N 1
ATOM 828 C CA . LEU A 1 107 ? -9.741 -1.812 14.250 1.00 97.25 107 LEU A CA 1
ATOM 829 C C . LEU A 1 107 ? -9.898 -0.287 14.319 1.00 97.25 107 LEU A C 1
ATOM 831 O O . LEU A 1 107 ? -10.276 0.240 15.360 1.00 97.25 107 LEU A O 1
ATOM 835 N N . GLU A 1 108 ? -9.645 0.422 13.217 1.00 97.56 108 GLU A N 1
ATOM 836 C CA . GLU A 1 108 ? -9.750 1.887 13.175 1.00 97.56 108 GLU A CA 1
ATOM 837 C C . GLU A 1 108 ? -11.176 2.397 12.903 1.00 97.56 108 GLU A C 1
ATOM 839 O O . GLU A 1 108 ? -11.490 3.538 13.234 1.00 97.56 108 GLU A O 1
ATOM 844 N N . THR A 1 109 ? -12.049 1.579 12.305 1.00 96.62 109 THR A N 1
ATOM 845 C CA . THR A 1 109 ? -13.420 1.985 11.930 1.00 96.62 109 THR A CA 1
ATOM 846 C C . THR A 1 109 ? -14.519 1.303 12.744 1.00 96.62 109 THR A C 1
ATOM 848 O O . THR A 1 109 ? -15.667 1.743 12.702 1.00 96.62 109 THR A O 1
ATOM 851 N N . GLY A 1 110 ? -14.206 0.212 13.448 1.00 96.56 110 GLY A N 1
ATOM 852 C CA . GLY A 1 110 ? -15.164 -0.606 14.197 1.00 96.56 110 GLY A CA 1
ATOM 853 C C . GLY A 1 110 ? -16.113 -1.449 13.334 1.00 96.56 110 GLY A C 1
ATOM 854 O O . GLY A 1 110 ? -17.015 -2.088 13.875 1.00 96.56 110 GLY A O 1
ATOM 855 N N . ARG A 1 111 ? -15.942 -1.466 12.006 1.00 95.62 111 ARG A N 1
ATOM 856 C CA . ARG A 1 111 ? -16.803 -2.199 11.063 1.00 95.62 111 ARG A CA 1
ATOM 857 C C . ARG A 1 111 ? -15.976 -2.998 10.053 1.00 95.62 111 ARG A C 1
ATOM 859 O O . ARG A 1 111 ? -14.879 -2.570 9.700 1.00 95.62 111 ARG A O 1
ATOM 866 N N . PRO A 1 112 ? -16.471 -4.155 9.579 1.00 96.00 112 PRO A N 1
ATOM 867 C CA . PRO A 1 112 ? -15.772 -4.915 8.552 1.00 96.00 112 PRO A CA 1
ATOM 868 C C . PRO A 1 112 ? -15.723 -4.135 7.234 1.00 96.00 112 PRO A C 1
ATOM 870 O O . PRO A 1 112 ? -16.699 -3.497 6.841 1.00 96.00 112 PRO A O 1
ATOM 873 N N . VAL A 1 113 ? -14.589 -4.218 6.543 1.00 97.00 113 VAL A N 1
ATOM 874 C CA . VAL A 1 113 ? -14.376 -3.647 5.211 1.00 97.00 113 VAL A CA 1
ATOM 875 C C . VAL A 1 113 ? -14.513 -4.749 4.166 1.00 97.00 113 VAL A C 1
ATOM 877 O O . VAL A 1 113 ? -13.848 -5.787 4.242 1.00 97.00 113 VAL A O 1
ATOM 880 N N . SER A 1 114 ? -15.386 -4.528 3.183 1.00 95.12 114 SER A N 1
ATOM 881 C CA . SER A 1 114 ? -15.586 -5.449 2.064 1.00 95.12 114 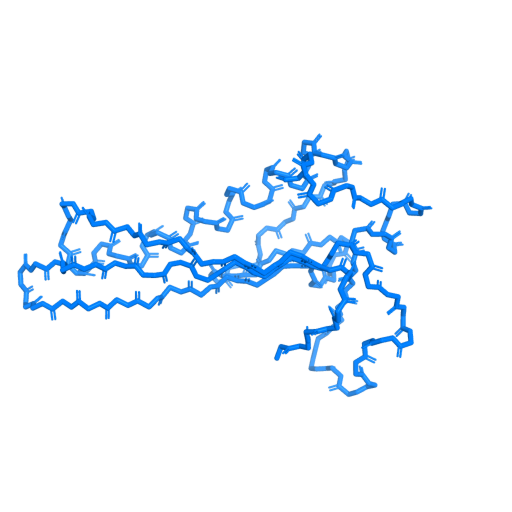SER A CA 1
ATOM 882 C C . SER A 1 114 ? -14.342 -5.495 1.178 1.00 95.12 114 SER A C 1
ATOM 884 O O . SER A 1 114 ? -13.940 -4.479 0.621 1.00 95.12 114 SER A O 1
ATOM 886 N N . ARG A 1 115 ? -13.771 -6.692 0.990 1.00 93.38 115 ARG A N 1
ATOM 887 C CA . ARG A 1 115 ? -12.656 -6.924 0.050 1.00 93.38 115 ARG A CA 1
ATOM 888 C C . ARG A 1 115 ? -13.020 -6.641 -1.410 1.00 93.38 115 ARG A C 1
ATOM 890 O O . ARG A 1 115 ? -12.119 -6.465 -2.211 1.00 93.38 115 ARG A O 1
ATOM 897 N N . LEU A 1 116 ? -14.307 -6.701 -1.756 1.00 93.19 116 LEU A N 1
ATOM 898 C CA . LEU A 1 116 ? -14.782 -6.514 -3.128 1.00 93.19 116 LEU A CA 1
ATOM 899 C C . LEU A 1 116 ? -15.011 -5.034 -3.460 1.00 93.19 116 LEU A C 1
ATOM 901 O O . LEU A 1 116 ? -14.853 -4.634 -4.607 1.00 93.19 116 LEU A O 1
ATOM 905 N N . GLU A 1 117 ? -15.435 -4.245 -2.471 1.00 92.19 117 GLU A N 1
ATOM 906 C CA . GLU A 1 117 ? -15.653 -2.803 -2.646 1.00 92.19 117 GLU A CA 1
ATOM 907 C C . GLU A 1 117 ? -14.366 -1.991 -2.486 1.00 92.19 117 GLU A C 1
ATOM 909 O O . GLU A 1 117 ? -14.277 -0.882 -3.017 1.00 92.19 117 GLU A O 1
ATOM 914 N N . PHE A 1 118 ? -13.413 -2.524 -1.717 1.00 93.56 118 PHE A N 1
ATOM 915 C CA . PHE A 1 118 ? -12.074 -1.972 -1.557 1.00 93.56 118 PHE A CA 1
ATOM 916 C C . PHE A 1 118 ? -11.230 -2.210 -2.814 1.00 93.56 118 PHE A C 1
ATOM 918 O O . PHE A 1 118 ? -10.623 -1.228 -3.301 1.00 93.56 118 PHE A O 1
#

Foldseek 3Di:
DDDDPPFWDKDKDKDFDFDFPVCQLVVQQVVQVVVQVLLCVQQVFHWDRPPPFFIDGPQATFKGWDWDFDDDRGGTRIIIIIIIGRFGDDPVSDDPDDPTHHDHSCRVRVDGGDPVSD

Radius of gyration: 15.11 Å; chains: 1; bounding box: 37×26×41 Å

pLDDT: mean 94.67, std 4.19, range [76.75, 98.38]